Protein AF-A0A523Y7T4-F1 (afdb_monomer_lite)

Foldseek 3Di:
DWKKWKDWPPFIWMWDFDDDPVLVQCVVQPWWKFKWADFPQKIKTATPDADDDDVWDFWDDAFFWWQDRVRNMIMGGHAAGPPDDDRTHGDPDTTGGGTGIPARSCSCVPDHITMMTMHTPPDDDQEDEDEDQDPDVVVVVVVVVCVVVVRDYDYDHHDPPVVVVVVVVCCRVVVDDD

Sequence (178 aa):
MRKIKITAGKARAFAWLNSTKSAAMIWDALPLEGMAHAWGEEIYFQVPVKMGEENARQVVNFGDLAYWPEGNSVCIFFGRTPLSQGDEIRAASPVNILGRIINDPRVFQSISETETIVEKVERGVESVSIGTDEHTSLVDAVAQYLEDKGFPYRLYQPSPWPEIAEKVGKSVSSGESD

Structure (mmCIF, N/CA/C/O backbone):
data_AF-A0A523Y7T4-F1
#
_entry.id   AF-A0A523Y7T4-F1
#
loop_
_atom_site.group_PDB
_atom_site.id
_atom_site.type_symbol
_atom_site.label_atom_id
_atom_site.label_alt_id
_atom_site.label_comp_id
_atom_site.label_asym_id
_atom_site.label_entity_id
_atom_site.label_seq_id
_atom_site.pdbx_PDB_ins_code
_atom_site.Cartn_x
_atom_site.Cartn_y
_atom_site.Cartn_z
_atom_site.occupancy
_atom_site.B_iso_or_equiv
_atom_site.auth_seq_id
_atom_site.auth_comp_id
_atom_site.auth_asym_id
_atom_site.auth_atom_id
_atom_site.pdbx_PDB_model_num
ATOM 1 N N . MET A 1 1 ? -16.242 -2.886 -6.783 1.00 68.94 1 MET A N 1
ATOM 2 C CA . MET A 1 1 ? -14.778 -2.672 -6.704 1.00 68.94 1 MET A CA 1
ATOM 3 C C . MET A 1 1 ? -14.239 -3.485 -5.542 1.00 68.94 1 MET A C 1
ATOM 5 O O . MET A 1 1 ? -14.958 -3.649 -4.564 1.00 68.94 1 MET A O 1
ATOM 9 N N . ARG A 1 2 ? -13.027 -4.028 -5.663 1.00 90.31 2 ARG A N 1
ATOM 10 C CA . ARG A 1 2 ? -12.395 -4.845 -4.618 1.00 90.31 2 ARG A CA 1
ATOM 11 C C . ARG A 1 2 ? -11.827 -3.926 -3.538 1.00 90.31 2 ARG A C 1
ATOM 13 O O . ARG A 1 2 ? -11.069 -3.020 -3.874 1.00 90.31 2 ARG A O 1
ATOM 20 N N . LYS A 1 3 ? -12.214 -4.130 -2.277 1.00 92.69 3 LYS A N 1
ATOM 21 C CA . LYS A 1 3 ? -11.755 -3.328 -1.136 1.00 92.69 3 LYS A CA 1
ATOM 22 C C . LYS A 1 3 ? -10.911 -4.181 -0.208 1.00 92.69 3 LYS A C 1
ATOM 24 O O . LYS A 1 3 ? -11.324 -5.280 0.153 1.00 92.69 3 LYS A O 1
ATOM 29 N N . ILE A 1 4 ? -9.772 -3.648 0.201 1.00 95.06 4 ILE A N 1
ATOM 30 C CA . ILE A 1 4 ? -8.881 -4.288 1.166 1.00 95.06 4 ILE A CA 1
ATOM 31 C C . ILE A 1 4 ? -8.721 -3.411 2.402 1.00 95.06 4 ILE A C 1
ATOM 33 O O . ILE A 1 4 ? -8.929 -2.194 2.348 1.00 95.06 4 ILE A O 1
ATOM 37 N N . LYS A 1 5 ? -8.353 -4.043 3.508 1.00 96.12 5 LYS A N 1
ATOM 38 C CA . LYS A 1 5 ? -7.956 -3.402 4.757 1.00 96.12 5 LYS A CA 1
ATOM 39 C C . LYS A 1 5 ? -6.495 -3.743 5.011 1.00 96.12 5 LYS A C 1
ATOM 41 O O . LYS A 1 5 ? -6.111 -4.898 4.886 1.00 96.12 5 LYS A O 1
ATOM 46 N N . ILE A 1 6 ? -5.712 -2.737 5.366 1.00 97.44 6 ILE A N 1
ATOM 47 C CA . ILE A 1 6 ? -4.295 -2.840 5.698 1.00 97.44 6 ILE A CA 1
ATOM 48 C C . ILE A 1 6 ? -4.174 -2.468 7.171 1.00 97.44 6 ILE A C 1
ATOM 50 O O . I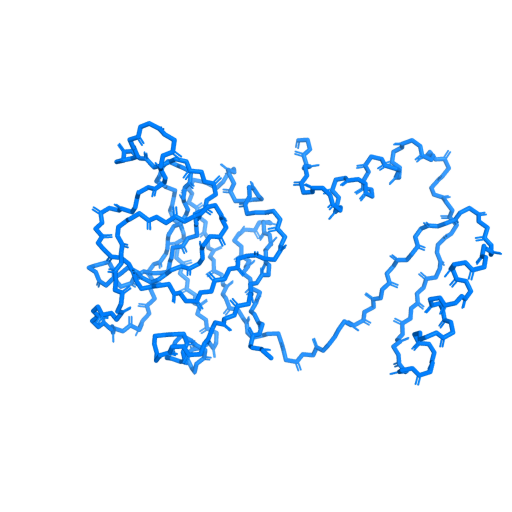LE A 1 6 ? -4.602 -1.382 7.569 1.00 97.44 6 ILE A O 1
ATOM 54 N N . THR A 1 7 ? -3.633 -3.372 7.979 1.00 96.69 7 THR A N 1
ATOM 55 C CA . THR A 1 7 ? -3.364 -3.142 9.401 1.00 96.69 7 THR A CA 1
ATOM 56 C C . THR A 1 7 ? -1.870 -3.282 9.621 1.00 96.69 7 THR A C 1
ATOM 58 O O . THR A 1 7 ? -1.337 -4.350 9.353 1.00 96.69 7 THR A O 1
ATOM 61 N N . ALA A 1 8 ? -1.219 -2.225 10.099 1.00 93.88 8 ALA A N 1
ATOM 62 C CA . ALA A 1 8 ? 0.211 -2.199 10.386 1.00 93.88 8 ALA A CA 1
ATOM 63 C C . ALA A 1 8 ? 0.404 -1.680 11.818 1.00 93.88 8 ALA A C 1
ATOM 65 O O . ALA A 1 8 ? 0.180 -0.500 12.108 1.00 93.88 8 ALA A O 1
ATOM 66 N N . GLY A 1 9 ? 0.699 -2.584 12.754 1.00 91.88 9 GLY A N 1
ATOM 67 C CA . GLY A 1 9 ? 0.637 -2.287 14.186 1.00 91.88 9 GLY A CA 1
ATOM 68 C C . GLY A 1 9 ? -0.732 -1.728 14.612 1.00 91.88 9 GLY A C 1
ATOM 69 O O . GLY A 1 9 ? -1.758 -2.405 14.535 1.00 91.88 9 GLY A O 1
ATOM 70 N N . LYS A 1 10 ? -0.764 -0.471 15.079 1.00 88.31 10 LYS A N 1
ATOM 71 C CA . LYS A 1 10 ? -2.011 0.234 15.452 1.00 88.31 10 LYS A CA 1
ATOM 72 C C . LYS A 1 10 ? -2.653 0.993 14.285 1.00 88.31 10 LYS A C 1
ATOM 74 O O . LYS A 1 10 ? -3.831 1.350 14.384 1.00 88.31 10 LYS A O 1
ATOM 79 N N . ALA A 1 11 ? -1.900 1.241 13.215 1.00 90.81 11 ALA A N 1
ATOM 80 C CA . ALA A 1 11 ? -2.363 1.978 12.050 1.00 90.81 11 ALA A CA 1
ATOM 81 C C . ALA A 1 11 ? -3.278 1.105 11.189 1.00 90.81 11 ALA A C 1
ATOM 83 O O . ALA A 1 11 ? -3.077 -0.106 11.049 1.00 90.81 11 ALA A O 1
ATOM 84 N N . ARG A 1 12 ? -4.309 1.728 10.616 1.00 92.62 12 ARG A N 1
ATOM 85 C CA . ARG A 1 12 ? -5.287 1.058 9.758 1.00 92.62 12 ARG A CA 1
ATOM 86 C C . ARG A 1 12 ? -5.609 1.939 8.568 1.00 92.62 12 ARG A C 1
ATOM 88 O O . ARG A 1 12 ? -5.924 3.113 8.743 1.00 92.62 12 ARG A O 1
ATOM 95 N N . ALA A 1 13 ? -5.603 1.348 7.382 1.00 87.56 13 ALA A N 1
ATOM 96 C CA . ALA A 1 13 ? -6.100 1.995 6.183 1.00 87.56 13 ALA A CA 1
ATOM 97 C C . ALA A 1 13 ? -6.943 1.041 5.339 1.00 87.56 13 ALA A C 1
ATOM 99 O O . ALA A 1 13 ? -6.843 -0.181 5.445 1.00 87.56 13 ALA A O 1
ATOM 100 N N . PHE A 1 14 ? -7.772 1.607 4.475 1.00 92.12 14 PHE A N 1
ATOM 101 C CA . PHE A 1 14 ? -8.530 0.871 3.476 1.00 92.12 14 PHE A CA 1
ATOM 102 C C . PHE A 1 14 ? -8.083 1.287 2.086 1.00 92.12 14 PHE A C 1
ATOM 104 O O . PHE A 1 14 ? -7.763 2.451 1.877 1.00 92.12 14 PHE A O 1
ATOM 111 N N . ALA A 1 15 ? -8.117 0.369 1.125 1.00 91.88 15 ALA A N 1
ATOM 112 C CA . ALA A 1 15 ? -7.754 0.672 -0.253 1.00 91.88 15 ALA A CA 1
ATOM 113 C C . ALA A 1 15 ? -8.736 0.062 -1.254 1.00 91.88 15 ALA A C 1
ATOM 115 O O . ALA A 1 15 ? -9.279 -1.025 -1.031 1.00 91.88 15 ALA A O 1
ATOM 116 N N . TRP A 1 16 ? -8.943 0.757 -2.371 1.00 92.56 16 TRP A N 1
ATOM 117 C CA . TRP A 1 16 ? -9.594 0.199 -3.552 1.00 92.56 16 TRP A CA 1
ATOM 118 C C . TRP A 1 16 ? -8.545 -0.416 -4.462 1.00 92.56 16 TRP A C 1
ATOM 120 O O . TRP A 1 16 ? -7.598 0.266 -4.842 1.00 92.56 16 TRP A O 1
ATOM 130 N N . LEU A 1 17 ? -8.750 -1.668 -4.861 1.00 93.12 17 LEU A N 1
ATOM 131 C CA . LEU A 1 17 ? -7.973 -2.302 -5.918 1.00 93.12 17 LEU A CA 1
ATOM 132 C C . LEU A 1 17 ? -8.605 -2.033 -7.283 1.00 93.12 17 LEU A C 1
ATOM 134 O O . LEU A 1 17 ? -9.828 -2.116 -7.452 1.00 93.12 17 LEU A O 1
ATOM 138 N N . ASN A 1 18 ? -7.757 -1.752 -8.266 1.00 93.12 18 ASN A N 1
ATOM 139 C CA . ASN A 1 18 ? -8.155 -1.582 -9.656 1.00 93.12 18 ASN A CA 1
ATOM 140 C C . ASN A 1 18 ? -8.375 -2.951 -10.349 1.00 93.12 18 ASN A C 1
ATOM 142 O O . ASN A 1 18 ? -8.450 -4.012 -9.713 1.00 93.12 18 ASN A O 1
ATOM 146 N N . SER A 1 19 ? -8.554 -2.927 -11.670 1.00 93.06 19 SER A N 1
ATOM 147 C CA . SER A 1 19 ? -8.842 -4.104 -12.497 1.00 93.06 19 SER A CA 1
ATOM 148 C C . SER A 1 19 ? -7.615 -4.688 -13.210 1.00 93.06 19 SER A C 1
ATOM 150 O O . SER A 1 19 ? -7.791 -5.457 -14.153 1.00 93.06 19 SER A O 1
ATOM 152 N N . THR A 1 20 ? -6.389 -4.322 -12.816 1.00 94.88 20 THR A N 1
ATOM 153 C CA . THR A 1 20 ? -5.165 -4.883 -13.419 1.00 94.88 20 THR A CA 1
ATOM 154 C C . THR A 1 20 ? -4.954 -6.338 -13.002 1.00 94.88 20 THR A C 1
ATOM 156 O O . THR A 1 20 ? -5.568 -6.825 -12.040 1.00 94.88 20 THR A O 1
ATOM 159 N N . LYS A 1 21 ? -4.076 -7.052 -13.720 1.00 97.19 21 LYS A N 1
ATOM 160 C CA . LYS A 1 21 ? -3.725 -8.435 -13.371 1.00 97.19 21 LYS A CA 1
ATOM 161 C C . LYS A 1 21 ? -2.971 -8.477 -12.046 1.00 97.19 21 LYS A C 1
ATOM 163 O O . LYS A 1 21 ? -3.287 -9.319 -11.214 1.00 97.19 21 LYS A O 1
ATOM 168 N N . SER A 1 22 ? -2.070 -7.525 -11.810 1.00 97.56 22 SER A N 1
ATOM 169 C CA . SER A 1 22 ? -1.317 -7.400 -10.558 1.00 97.56 22 SER A CA 1
ATOM 170 C C . SER A 1 22 ? -2.252 -7.222 -9.362 1.00 97.56 22 SER A C 1
ATOM 172 O O . SER A 1 22 ? -2.132 -7.927 -8.362 1.00 97.56 22 SER A O 1
ATOM 174 N N . ALA A 1 23 ? -3.257 -6.347 -9.482 1.00 96.94 23 ALA A N 1
ATOM 175 C CA . ALA A 1 23 ? -4.265 -6.166 -8.440 1.00 96.94 23 ALA A CA 1
ATOM 176 C C . ALA A 1 23 ? -5.114 -7.426 -8.219 1.00 96.94 23 ALA A C 1
ATOM 178 O O . ALA A 1 23 ? -5.517 -7.707 -7.091 1.00 96.94 23 ALA A O 1
ATOM 179 N N . ALA A 1 24 ? -5.386 -8.198 -9.277 1.00 97.00 24 ALA A N 1
ATOM 180 C CA . ALA A 1 24 ? -6.092 -9.467 -9.150 1.00 97.00 24 ALA A CA 1
ATOM 181 C C . ALA A 1 24 ? -5.272 -10.542 -8.440 1.00 97.00 24 ALA A C 1
ATOM 183 O O . ALA A 1 24 ? -5.789 -11.176 -7.530 1.00 97.00 24 ALA A O 1
ATOM 184 N N . MET A 1 25 ? -3.993 -10.672 -8.773 1.00 97.75 25 MET A N 1
ATOM 185 C CA . MET A 1 25 ? -3.101 -11.616 -8.106 1.00 97.75 25 MET A CA 1
ATOM 186 C C . MET A 1 25 ? -2.922 -11.288 -6.624 1.00 97.75 25 MET A C 1
ATOM 188 O O . MET A 1 25 ? -2.975 -12.192 -5.795 1.00 97.75 25 MET A O 1
ATOM 192 N N . ILE A 1 26 ? -2.779 -10.002 -6.278 1.00 98.00 26 ILE A N 1
ATOM 193 C CA . ILE A 1 26 ? -2.776 -9.576 -4.874 1.00 98.00 26 ILE A CA 1
ATOM 194 C C . ILE A 1 26 ? -4.089 -9.966 -4.203 1.00 98.00 26 ILE A C 1
ATOM 196 O O . ILE A 1 26 ? -4.053 -10.593 -3.155 1.00 98.00 26 ILE A O 1
ATOM 200 N N . TRP A 1 27 ? -5.237 -9.654 -4.813 1.00 97.38 27 TRP A N 1
ATOM 201 C CA . TRP A 1 27 ? -6.548 -10.000 -4.259 1.00 97.38 27 TRP A CA 1
ATOM 202 C C . TRP A 1 27 ? -6.724 -11.500 -4.002 1.00 97.38 27 TRP A C 1
ATOM 204 O O . TRP A 1 27 ? -7.234 -11.885 -2.950 1.00 97.38 27 TRP A O 1
ATOM 214 N N . ASP A 1 28 ? -6.320 -12.337 -4.953 1.00 97.12 28 ASP A N 1
ATOM 215 C CA . ASP A 1 28 ? -6.479 -13.788 -4.870 1.00 97.12 28 ASP A CA 1
ATOM 216 C C . ASP A 1 28 ? -5.550 -14.410 -3.819 1.00 97.12 28 ASP A C 1
ATOM 218 O O . ASP A 1 28 ? -5.896 -15.437 -3.239 1.00 97.12 28 ASP A O 1
ATOM 222 N N . ALA A 1 29 ? -4.421 -13.759 -3.527 1.00 97.69 29 ALA A N 1
ATOM 223 C CA . ALA A 1 29 ? -3.459 -14.187 -2.517 1.00 97.69 29 ALA A CA 1
ATOM 224 C C . ALA A 1 29 ? -3.789 -13.718 -1.088 1.00 97.69 29 ALA A C 1
ATOM 226 O O . ALA A 1 29 ? -3.115 -14.143 -0.155 1.00 97.69 29 ALA A O 1
ATOM 227 N N . LEU A 1 30 ? -4.789 -12.850 -0.893 1.00 96.69 30 LEU A N 1
ATOM 228 C CA . LEU A 1 30 ? -5.170 -12.392 0.447 1.00 96.69 30 LEU A CA 1
ATOM 229 C C . LEU A 1 30 ? -5.744 -13.542 1.301 1.00 96.69 30 LEU A C 1
ATOM 231 O O . LEU A 1 30 ? -6.558 -14.318 0.785 1.00 96.69 30 LEU A O 1
ATOM 235 N N . PRO A 1 31 ? -5.435 -13.585 2.615 1.00 97.50 31 PRO A N 1
ATOM 236 C CA . PRO A 1 31 ? -4.692 -12.571 3.374 1.00 97.50 31 PRO A CA 1
ATOM 237 C C . PRO A 1 31 ? -3.173 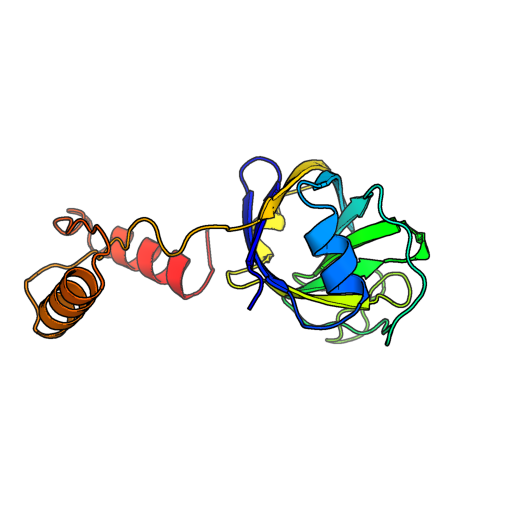-12.605 3.136 1.00 97.50 31 PRO A C 1
ATOM 239 O O . PRO A 1 31 ? -2.589 -13.663 2.932 1.00 97.50 31 PRO A O 1
ATOM 242 N N . LEU A 1 32 ? -2.542 -11.427 3.169 1.00 97.56 32 LEU A N 1
ATOM 243 C CA . LEU A 1 32 ? -1.089 -11.273 3.044 1.00 97.56 32 LEU A CA 1
ATOM 244 C C . LEU A 1 32 ? -0.520 -10.732 4.349 1.00 97.56 32 LEU A C 1
ATOM 246 O O . LEU A 1 32 ? -1.023 -9.737 4.863 1.00 97.56 32 LEU A O 1
ATOM 250 N N . GLU A 1 33 ? 0.547 -11.349 4.839 1.00 96.75 33 GLU A N 1
ATOM 251 C CA . GLU A 1 33 ? 1.263 -10.939 6.046 1.00 96.75 33 GLU A CA 1
ATOM 252 C C . GLU A 1 33 ? 2.720 -10.623 5.703 1.00 96.75 33 GLU A C 1
ATOM 254 O O . GLU A 1 33 ? 3.310 -11.258 4.825 1.00 96.75 33 GLU A O 1
ATOM 259 N N . GLY A 1 34 ? 3.302 -9.643 6.388 1.00 95.94 34 GLY A N 1
ATOM 260 C CA . GLY A 1 34 ? 4.700 -9.267 6.209 1.00 95.94 34 GLY A CA 1
AT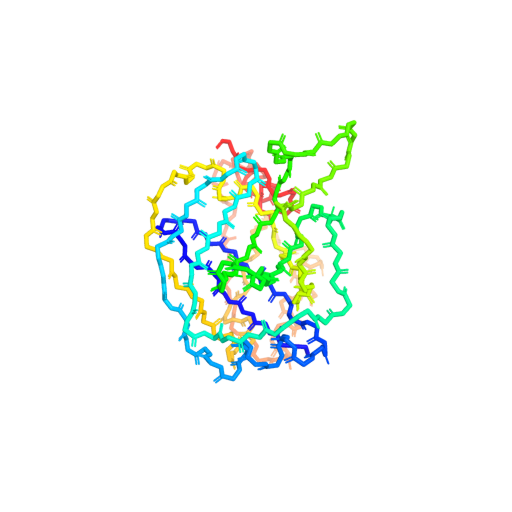OM 261 C C . GLY A 1 34 ? 5.179 -8.259 7.247 1.00 95.94 34 GLY A C 1
ATOM 262 O O . GLY A 1 34 ? 4.392 -7.697 8.006 1.00 95.94 34 GLY A O 1
ATOM 263 N N . MET A 1 35 ? 6.488 -8.019 7.270 1.00 97.75 35 MET A N 1
ATOM 264 C CA . MET A 1 35 ? 7.085 -6.942 8.056 1.00 97.75 35 MET A CA 1
ATOM 265 C C . MET A 1 35 ? 7.161 -5.688 7.186 1.00 97.75 35 MET A C 1
ATOM 267 O O . MET A 1 35 ? 7.797 -5.708 6.131 1.00 97.75 35 MET A O 1
ATOM 271 N N . ALA A 1 36 ? 6.475 -4.622 7.592 1.00 97.62 36 ALA A N 1
ATOM 272 C CA . ALA A 1 36 ? 6.568 -3.331 6.926 1.00 97.62 36 ALA A CA 1
ATOM 273 C C . ALA A 1 36 ? 7.785 -2.567 7.406 1.00 97.62 36 ALA A C 1
ATOM 275 O O . ALA A 1 36 ? 8.054 -2.537 8.600 1.00 97.62 36 ALA A O 1
ATOM 276 N N . HIS A 1 37 ? 8.458 -1.909 6.470 1.00 97.88 37 HIS A N 1
ATOM 277 C CA . HIS A 1 37 ? 9.587 -1.024 6.700 1.00 97.88 37 HIS A CA 1
ATOM 278 C C . HIS A 1 37 ? 9.289 0.342 6.085 1.00 97.88 37 HIS A C 1
ATOM 280 O O . HIS A 1 37 ? 8.681 0.426 5.015 1.00 97.88 37 HIS A O 1
ATOM 286 N N . ALA A 1 38 ? 9.740 1.408 6.739 1.00 97.12 38 ALA A N 1
ATOM 287 C CA . ALA A 1 38 ? 9.660 2.754 6.186 1.00 97.12 38 ALA A CA 1
ATOM 288 C C . ALA A 1 38 ? 10.834 3.079 5.254 1.00 97.12 38 ALA A C 1
ATOM 290 O O . ALA A 1 38 ? 11.977 2.681 5.493 1.00 97.12 38 ALA A O 1
ATOM 291 N N . TRP A 1 39 ? 10.559 3.865 4.213 1.00 96.75 39 TRP A N 1
ATOM 292 C CA . TRP A 1 39 ? 11.569 4.428 3.319 1.00 96.75 39 TRP A CA 1
ATOM 293 C C . TRP A 1 39 ? 11.170 5.835 2.859 1.00 96.75 39 TRP A C 1
ATOM 295 O O . TRP A 1 39 ? 10.534 6.032 1.827 1.00 96.75 39 TRP A O 1
ATOM 305 N N . GLY A 1 40 ? 11.538 6.841 3.658 1.00 96.56 40 GLY A N 1
ATOM 306 C CA . GLY A 1 40 ? 10.957 8.179 3.525 1.00 96.56 40 GLY A CA 1
ATOM 307 C C . GLY A 1 40 ? 9.474 8.148 3.900 1.00 96.56 40 GLY A C 1
ATOM 308 O O . GLY A 1 40 ? 9.107 7.527 4.893 1.00 96.56 40 GLY A O 1
ATOM 309 N N . GLU A 1 41 ? 8.624 8.790 3.104 1.00 97.00 41 GLU A N 1
ATOM 310 C CA . GLU A 1 41 ? 7.168 8.814 3.298 1.00 97.00 41 GLU A CA 1
ATOM 311 C C . GLU A 1 41 ? 6.462 7.716 2.476 1.00 97.00 41 GLU A C 1
ATOM 313 O O . GLU A 1 41 ? 5.506 7.941 1.726 1.00 97.00 41 GLU A O 1
ATOM 318 N N . GLU A 1 42 ? 6.981 6.501 2.626 1.00 97.88 42 GLU A N 1
ATOM 319 C CA . GLU A 1 42 ? 6.451 5.255 2.083 1.00 97.88 42 GLU A CA 1
ATOM 320 C C . GLU A 1 42 ? 6.653 4.147 3.122 1.00 97.88 42 GLU A C 1
ATOM 322 O O . GLU A 1 42 ? 7.689 4.108 3.794 1.00 97.88 42 GLU A O 1
ATOM 327 N N . ILE A 1 43 ? 5.696 3.219 3.218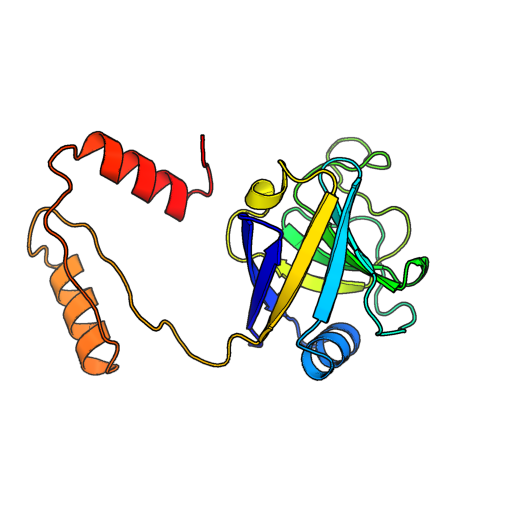 1.00 98.31 43 ILE A N 1
ATOM 328 C CA . ILE A 1 43 ? 5.945 1.906 3.821 1.00 98.31 43 ILE A CA 1
ATOM 329 C C . ILE A 1 43 ? 5.850 0.814 2.763 1.00 98.31 43 ILE A C 1
ATOM 331 O O . ILE A 1 43 ? 4.986 0.861 1.883 1.00 98.31 43 ILE A O 1
ATOM 335 N N . TYR A 1 44 ? 6.707 -0.193 2.884 1.00 98.19 44 TYR A N 1
ATOM 336 C CA . TYR A 1 44 ? 6.691 -1.370 2.027 1.00 98.19 44 TYR A CA 1
ATOM 337 C C . TYR A 1 44 ? 6.893 -2.647 2.841 1.00 98.19 44 TYR A C 1
ATOM 339 O O . TYR A 1 44 ? 7.585 -2.639 3.855 1.00 98.19 44 TYR A O 1
ATOM 347 N N . PHE A 1 45 ? 6.307 -3.754 2.394 1.00 98.31 45 PHE A N 1
ATOM 348 C CA . PHE A 1 45 ? 6.503 -5.079 2.990 1.00 98.31 45 PHE A CA 1
ATOM 349 C C . PHE A 1 45 ? 6.505 -6.148 1.906 1.00 98.31 45 PHE A C 1
ATOM 351 O O . PHE A 1 45 ? 5.760 -6.061 0.927 1.00 98.31 45 PHE A O 1
ATOM 358 N N . GLN A 1 46 ? 7.342 -7.165 2.090 1.00 98.06 46 GLN A N 1
ATOM 359 C CA . GLN A 1 46 ? 7.426 -8.286 1.161 1.00 98.06 46 GLN A CA 1
ATOM 360 C C . GLN A 1 46 ? 6.176 -9.158 1.237 1.00 98.06 46 GLN A C 1
ATOM 362 O O . GLN A 1 46 ? 5.606 -9.366 2.307 1.00 98.06 46 GLN A O 1
ATOM 367 N N . VAL A 1 47 ? 5.777 -9.700 0.091 1.00 97.44 47 VAL A N 1
ATOM 368 C CA . VAL A 1 47 ? 4.644 -10.615 -0.043 1.00 97.44 47 VAL A CA 1
ATOM 369 C C . VAL A 1 47 ? 5.069 -11.872 -0.810 1.00 97.44 47 VAL A C 1
ATOM 371 O O . VAL A 1 47 ? 5.925 -11.800 -1.694 1.00 97.44 47 VAL A O 1
ATOM 374 N N . PRO A 1 48 ? 4.456 -13.042 -0.555 1.00 96.56 48 PRO A N 1
ATOM 375 C CA . PRO A 1 48 ? 4.767 -14.295 -1.254 1.00 96.56 48 PRO A CA 1
ATOM 376 C C . PRO A 1 48 ? 4.269 -14.339 -2.714 1.00 96.56 48 PRO A C 1
ATOM 378 O O . PRO A 1 48 ? 4.188 -15.410 -3.316 1.00 96.56 48 PRO A O 1
ATOM 381 N N . VAL A 1 49 ? 3.924 -13.191 -3.300 1.00 96.31 49 VAL A N 1
ATOM 382 C CA . VAL A 1 49 ? 3.432 -13.062 -4.674 1.00 96.31 49 VAL A CA 1
ATOM 383 C C . VAL A 1 49 ? 4.561 -12.523 -5.543 1.00 96.31 49 VAL A C 1
ATOM 385 O O . VAL A 1 49 ? 5.110 -11.461 -5.254 1.00 96.31 49 VAL A O 1
ATOM 388 N N . LYS A 1 50 ? 4.891 -13.240 -6.622 1.00 97.12 50 LYS A N 1
ATOM 389 C CA . LYS A 1 50 ? 5.912 -12.838 -7.600 1.00 97.12 50 LYS A CA 1
ATOM 390 C C . LYS A 1 50 ? 5.257 -12.436 -8.913 1.00 97.12 50 LYS A C 1
ATOM 392 O O . LYS A 1 50 ? 4.546 -13.241 -9.514 1.00 97.12 50 LYS A O 1
ATOM 397 N N . MET A 1 51 ? 5.501 -11.209 -9.354 1.00 96.00 51 MET A N 1
ATOM 398 C CA . MET A 1 51 ? 4.963 -10.651 -10.596 1.00 96.00 51 MET A CA 1
ATOM 399 C C . MET A 1 51 ? 6.026 -9.796 -11.284 1.00 96.00 51 MET A C 1
ATOM 401 O O . MET A 1 51 ? 6.857 -9.186 -10.620 1.00 96.00 51 MET A O 1
ATOM 405 N N . GLY A 1 52 ? 5.995 -9.752 -12.615 1.00 97.44 52 GLY A N 1
ATOM 406 C CA . GLY A 1 52 ? 6.787 -8.792 -13.386 1.00 97.44 52 GLY A CA 1
ATOM 407 C C . GLY A 1 52 ? 6.113 -7.421 -13.464 1.00 97.44 52 GLY A C 1
ATOM 408 O O . GLY A 1 52 ? 5.040 -7.200 -12.900 1.00 97.44 52 GLY A O 1
ATOM 409 N N . GLU A 1 53 ? 6.727 -6.507 -14.209 1.00 97.75 53 GLU A N 1
ATOM 410 C CA . GLU A 1 53 ? 6.156 -5.190 -14.489 1.00 97.75 53 GLU A CA 1
ATOM 411 C C . GLU A 1 53 ? 4.847 -5.278 -15.302 1.00 97.75 53 GLU A C 1
ATOM 413 O O . GLU A 1 53 ? 4.733 -6.029 -16.272 1.00 97.75 53 GLU A O 1
ATOM 418 N N . GLU A 1 54 ? 3.854 -4.473 -14.924 1.00 97.25 54 GLU A N 1
ATOM 419 C CA . GLU A 1 54 ? 2.573 -4.299 -15.611 1.00 97.25 54 GLU A CA 1
ATOM 420 C C . GLU A 1 54 ? 2.191 -2.816 -15.568 1.00 97.25 54 GLU A C 1
ATOM 422 O O . GLU A 1 54 ? 1.746 -2.309 -14.538 1.00 97.25 54 GLU A O 1
ATOM 427 N N . ASN A 1 55 ? 2.354 -2.119 -16.700 1.00 93.50 55 ASN A N 1
ATOM 428 C CA . ASN A 1 55 ? 2.187 -0.661 -16.785 1.00 93.50 55 ASN A CA 1
ATOM 429 C C . ASN A 1 55 ? 2.979 0.071 -15.687 1.00 93.50 55 ASN A C 1
ATOM 431 O O . ASN A 1 55 ? 2.480 1.018 -15.071 1.00 93.50 55 ASN A O 1
ATOM 435 N N . ALA A 1 56 ? 4.187 -0.427 -15.406 1.00 96.31 56 ALA A N 1
ATOM 436 C CA . ALA A 1 56 ? 4.981 0.028 -14.285 1.00 96.31 56 ALA A CA 1
ATOM 437 C C . ALA A 1 56 ? 5.432 1.476 -14.489 1.00 96.31 56 ALA A C 1
ATOM 439 O O . ALA A 1 56 ? 5.791 1.896 -15.592 1.00 96.31 56 ALA A O 1
ATOM 440 N N . ARG A 1 57 ? 5.415 2.250 -13.407 1.00 97.06 57 ARG A N 1
ATOM 441 C CA . ARG A 1 57 ? 5.880 3.639 -13.400 1.00 97.06 57 ARG A CA 1
ATOM 442 C C . ARG A 1 57 ? 6.658 3.918 -12.132 1.00 97.06 57 ARG A C 1
ATOM 444 O O . ARG A 1 57 ? 6.352 3.362 -11.085 1.00 97.06 57 ARG A O 1
ATOM 451 N N . GLN A 1 58 ? 7.657 4.786 -12.228 1.00 97.62 58 GLN A N 1
ATOM 452 C CA . GLN A 1 58 ? 8.437 5.190 -11.061 1.00 97.62 58 GLN A CA 1
ATOM 453 C C . GLN A 1 58 ? 7.824 6.403 -10.354 1.00 97.62 58 GLN A C 1
ATOM 455 O O . GLN A 1 58 ? 7.895 6.492 -9.135 1.00 97.62 58 GLN A O 1
ATOM 460 N N . VAL A 1 59 ? 7.212 7.326 -11.101 1.00 98.00 59 VAL A N 1
ATOM 461 C CA . VAL A 1 59 ? 6.478 8.461 -10.523 1.00 98.00 59 VAL A CA 1
ATOM 462 C C . VAL A 1 59 ? 5.087 7.990 -10.113 1.00 98.00 59 VAL A C 1
ATOM 464 O O . VAL A 1 59 ? 4.343 7.449 -10.936 1.00 98.00 59 VAL A O 1
ATOM 467 N N . VAL A 1 60 ? 4.745 8.188 -8.847 1.00 97.44 60 VAL A N 1
ATOM 468 C CA . VAL A 1 60 ? 3.481 7.762 -8.236 1.00 97.44 60 VAL A CA 1
ATOM 469 C C . VAL A 1 60 ? 2.791 8.947 -7.571 1.00 97.44 60 VAL A C 1
ATOM 471 O O . VAL A 1 60 ? 3.366 10.026 -7.438 1.00 97.44 60 VAL A O 1
ATOM 474 N N . ASN A 1 61 ? 1.534 8.764 -7.182 1.00 96.19 61 ASN A N 1
ATOM 475 C CA . ASN A 1 61 ? 0.758 9.799 -6.513 1.00 96.19 61 ASN A CA 1
ATOM 476 C C . ASN A 1 61 ? 0.633 9.531 -5.016 1.00 96.19 61 ASN A C 1
ATOM 478 O O . ASN A 1 61 ? 0.721 8.396 -4.548 1.00 96.19 61 ASN A O 1
ATOM 482 N N . PHE A 1 62 ? 0.312 10.587 -4.274 1.00 96.12 62 PHE A N 1
ATOM 483 C CA . PHE A 1 62 ? -0.078 10.467 -2.878 1.00 96.12 62 PHE A CA 1
ATOM 484 C C . PHE A 1 62 ? -1.302 9.544 -2.732 1.00 96.12 62 PHE A C 1
ATOM 486 O O . PHE A 1 62 ? -2.353 9.747 -3.365 1.00 96.12 62 PHE A O 1
ATOM 493 N N . GLY A 1 63 ? -1.156 8.536 -1.874 1.00 93.81 63 GLY A N 1
ATOM 494 C CA . GLY A 1 63 ? -2.141 7.494 -1.614 1.00 93.81 63 GLY A CA 1
ATOM 495 C C . GLY A 1 63 ? -2.131 6.343 -2.617 1.00 93.81 63 GLY A C 1
ATOM 496 O O . GLY A 1 63 ? -3.024 5.501 -2.537 1.00 93.81 63 GLY A O 1
ATOM 497 N N . ASP A 1 64 ? -1.184 6.278 -3.556 1.00 97.88 64 ASP A N 1
ATOM 498 C CA . ASP A 1 64 ? -1.057 5.106 -4.424 1.00 97.88 64 ASP A CA 1
ATOM 499 C C . ASP A 1 64 ? -0.696 3.863 -3.590 1.00 97.88 64 ASP A C 1
ATOM 501 O O . ASP A 1 64 ? 0.179 3.887 -2.721 1.00 97.88 64 ASP A O 1
ATOM 505 N N . LEU A 1 65 ? -1.386 2.762 -3.889 1.00 98.38 65 LEU A N 1
ATOM 506 C CA . LEU A 1 65 ? -1.021 1.415 -3.464 1.00 98.38 65 LEU A CA 1
ATOM 507 C C . LEU A 1 65 ? -0.386 0.717 -4.665 1.00 98.38 65 LEU A C 1
ATOM 509 O O . LEU A 1 65 ? -1.028 0.598 -5.717 1.00 98.38 65 LEU A O 1
ATOM 513 N N . ALA A 1 66 ? 0.840 0.231 -4.517 1.00 98.50 66 ALA A N 1
ATOM 514 C CA . ALA A 1 66 ? 1.583 -0.374 -5.613 1.00 98.50 66 ALA A CA 1
ATOM 515 C C . ALA A 1 66 ? 2.230 -1.706 -5.230 1.00 98.50 66 ALA A C 1
ATOM 517 O O . ALA A 1 66 ? 2.356 -2.044 -4.057 1.00 98.50 66 ALA A O 1
ATOM 518 N N . TYR A 1 67 ? 2.638 -2.456 -6.245 1.00 98.69 67 TYR A N 1
ATOM 519 C CA . TYR A 1 67 ? 3.508 -3.612 -6.118 1.00 98.69 67 TYR A CA 1
ATOM 520 C C . TYR A 1 67 ? 4.859 -3.284 -6.740 1.00 98.69 67 TYR A C 1
ATOM 522 O O . TYR A 1 67 ? 4.911 -2.840 -7.888 1.00 98.69 67 TYR A O 1
ATOM 530 N N . TRP A 1 68 ? 5.933 -3.522 -5.999 1.00 98.44 68 TRP A N 1
ATOM 531 C CA . TRP A 1 68 ? 7.309 -3.349 -6.435 1.00 98.44 68 TRP A CA 1
ATOM 532 C C . TRP A 1 68 ? 7.919 -4.703 -6.836 1.00 98.44 68 TRP A C 1
ATOM 534 O O . TRP A 1 68 ? 8.205 -5.525 -5.956 1.00 98.44 68 TRP A O 1
ATOM 544 N N . PRO A 1 69 ? 8.125 -4.956 -8.147 1.00 98.00 69 PRO A N 1
ATOM 545 C CA . PRO A 1 69 ? 8.584 -6.253 -8.645 1.00 98.00 69 PRO A CA 1
ATOM 546 C C . PRO A 1 69 ? 9.956 -6.689 -8.131 1.00 98.00 69 PRO A C 1
ATOM 548 O O . PRO A 1 69 ? 10.126 -7.853 -7.776 1.00 98.00 69 PRO A O 1
ATOM 551 N N . GLU A 1 70 ? 10.929 -5.778 -8.044 1.00 97.12 70 GLU A N 1
ATOM 552 C CA . GLU A 1 70 ? 12.292 -6.134 -7.618 1.00 97.12 70 GLU A CA 1
ATOM 553 C C . GLU A 1 70 ? 12.344 -6.609 -6.159 1.00 97.12 70 GLU A C 1
ATOM 555 O O . GLU A 1 70 ? 13.096 -7.527 -5.832 1.00 97.12 70 GLU A O 1
ATOM 560 N N . GLY A 1 71 ? 11.511 -6.026 -5.290 1.00 96.25 71 GLY A N 1
ATOM 561 C CA . GLY A 1 71 ? 11.420 -6.401 -3.877 1.00 96.25 71 GLY A CA 1
ATOM 562 C C . GLY A 1 71 ? 10.419 -7.515 -3.570 1.00 96.25 71 GLY A C 1
ATOM 563 O O . GLY A 1 71 ? 10.449 -8.056 -2.465 1.00 96.25 71 GLY A O 1
ATOM 564 N N . ASN A 1 72 ? 9.555 -7.875 -4.528 1.00 97.50 72 ASN A N 1
ATOM 565 C CA . ASN A 1 72 ? 8.316 -8.629 -4.298 1.00 97.50 72 ASN A CA 1
ATOM 566 C C . ASN A 1 72 ? 7.478 -8.014 -3.167 1.00 97.50 72 ASN A C 1
ATOM 568 O O . ASN A 1 72 ? 7.022 -8.720 -2.268 1.00 97.50 72 ASN A O 1
ATOM 572 N N . SER A 1 73 ? 7.312 -6.693 -3.192 1.00 98.19 73 SER A N 1
ATOM 573 C CA . SER A 1 73 ? 6.743 -5.941 -2.070 1.00 98.19 73 SER A CA 1
ATOM 574 C C . SER A 1 73 ? 5.470 -5.210 -2.453 1.00 98.19 73 SER A C 1
ATOM 576 O O . SER A 1 73 ? 5.317 -4.760 -3.585 1.00 98.19 73 SER A O 1
ATOM 578 N N . VAL A 1 74 ? 4.566 -5.049 -1.494 1.00 98.38 74 VAL A N 1
ATOM 579 C CA . VAL A 1 74 ? 3.491 -4.058 -1.576 1.00 98.38 74 VAL A CA 1
ATOM 580 C C . VAL A 1 74 ? 3.994 -2.757 -0.963 1.00 98.38 74 VAL A C 1
ATOM 582 O O . VAL A 1 74 ? 4.614 -2.781 0.096 1.00 98.38 74 VAL A O 1
ATOM 585 N N . CYS A 1 75 ? 3.704 -1.644 -1.629 1.00 98.38 75 CYS A N 1
ATOM 586 C CA . CYS A 1 75 ? 4.147 -0.294 -1.300 1.00 98.38 75 CYS A CA 1
ATOM 587 C C . CYS A 1 75 ? 2.942 0.627 -1.096 1.00 98.38 75 CYS A C 1
ATOM 589 O O . CYS A 1 75 ? 1.975 0.573 -1.867 1.00 98.38 75 CYS A O 1
ATOM 591 N N . ILE A 1 76 ? 3.010 1.495 -0.088 1.00 98.38 76 ILE A N 1
ATOM 592 C CA . ILE A 1 76 ? 1.997 2.511 0.208 1.00 98.38 76 ILE A CA 1
ATOM 593 C C . ILE A 1 76 ? 2.686 3.867 0.282 1.00 98.38 76 ILE A C 1
ATOM 595 O O . ILE A 1 76 ? 3.469 4.114 1.197 1.00 98.38 76 ILE A O 1
ATOM 599 N N . PHE A 1 77 ? 2.355 4.750 -0.657 1.00 98.12 77 PHE A N 1
ATOM 600 C CA . PHE A 1 77 ? 2.974 6.069 -0.772 1.00 98.12 77 PHE A CA 1
ATOM 601 C C . PHE A 1 77 ? 2.115 7.137 -0.096 1.00 98.12 77 PHE A C 1
ATOM 603 O O . PHE A 1 77 ? 0.958 7.343 -0.469 1.00 98.12 77 PHE A O 1
ATOM 610 N N . PHE A 1 78 ? 2.685 7.855 0.867 1.00 96.50 78 PHE A N 1
ATOM 611 C CA . PHE A 1 78 ? 2.027 8.953 1.588 1.00 96.50 78 PHE A CA 1
ATOM 612 C C . PHE A 1 78 ? 2.863 10.232 1.611 1.00 96.50 78 PHE A C 1
ATOM 614 O O . PHE A 1 78 ? 2.595 11.135 2.397 1.00 96.50 78 PHE A O 1
ATOM 621 N N . GLY A 1 79 ? 3.846 10.335 0.723 1.00 96.19 79 GLY A N 1
ATOM 622 C CA . GLY A 1 79 ? 4.654 11.529 0.559 1.00 96.19 79 GLY A CA 1
ATOM 623 C C . GLY A 1 79 ? 5.935 11.232 -0.207 1.00 96.19 79 GLY A C 1
ATOM 624 O O . GLY A 1 79 ? 6.002 10.275 -0.975 1.00 96.19 79 GLY A O 1
ATOM 625 N N . ARG A 1 80 ? 6.954 12.065 -0.012 1.00 97.12 80 ARG A N 1
ATOM 626 C CA . ARG A 1 80 ? 8.234 11.984 -0.717 1.00 97.12 80 ARG A CA 1
ATOM 627 C C . ARG A 1 80 ? 9.096 10.827 -0.220 1.00 97.12 80 ARG A C 1
ATOM 629 O O . ARG A 1 80 ? 9.277 10.614 0.976 1.00 97.12 80 ARG A O 1
ATOM 636 N N . THR A 1 81 ? 9.732 10.144 -1.159 1.00 97.38 81 THR A N 1
ATOM 637 C CA . THR A 1 81 ? 10.754 9.131 -0.872 1.00 97.38 81 THR A CA 1
ATOM 638 C C . THR A 1 81 ? 12.155 9.741 -1.031 1.00 97.38 81 THR A C 1
ATOM 640 O O . THR A 1 81 ? 12.295 10.851 -1.558 1.00 97.38 81 THR A O 1
ATOM 643 N N . PRO A 1 82 ? 13.232 9.023 -0.669 1.00 97.06 82 PRO A N 1
ATOM 644 C CA . PRO A 1 82 ? 14.600 9.479 -0.917 1.00 97.06 82 PRO A CA 1
ATOM 645 C C . PRO A 1 82 ? 14.938 9.757 -2.390 1.00 97.06 82 PRO A C 1
ATOM 647 O O . PRO A 1 82 ? 15.865 10.517 -2.658 1.00 97.06 82 PRO A O 1
ATOM 650 N N . LEU A 1 83 ? 14.208 9.168 -3.347 1.00 97.25 83 LEU A N 1
ATOM 651 C CA . LEU A 1 83 ? 14.419 9.410 -4.780 1.00 97.25 83 LEU A CA 1
ATOM 652 C C . LEU A 1 83 ? 13.489 10.473 -5.374 1.00 97.25 83 LEU A C 1
ATOM 654 O O . LEU A 1 83 ? 13.620 10.783 -6.559 1.00 97.25 83 LEU A O 1
ATOM 658 N N . SER A 1 84 ? 12.563 11.031 -4.591 1.00 95.69 84 SER A N 1
ATOM 659 C CA . SER A 1 84 ? 11.658 12.097 -5.029 1.00 95.69 84 SER A CA 1
ATOM 660 C C . SER A 1 84 ? 12.394 13.354 -5.494 1.00 95.69 84 SER A C 1
ATOM 662 O O . SER A 1 84 ? 13.334 13.821 -4.851 1.00 95.69 84 SER A O 1
ATOM 664 N N . GLN A 1 85 ? 11.902 13.963 -6.574 1.00 94.44 85 GLN A N 1
ATOM 665 C CA . GLN A 1 85 ? 12.467 15.174 -7.175 1.00 94.44 85 GLN A CA 1
ATOM 666 C C . GLN A 1 85 ? 11.403 16.266 -7.245 1.00 94.44 85 GLN A C 1
ATOM 668 O O . GLN A 1 85 ? 10.293 16.011 -7.703 1.00 94.44 85 GLN A O 1
ATOM 673 N N . GLY A 1 86 ? 11.741 17.482 -6.803 1.00 93.88 86 GLY A N 1
ATOM 674 C CA . GLY A 1 86 ? 10.766 18.572 -6.705 1.00 93.88 86 GLY A CA 1
ATOM 675 C C . GLY A 1 86 ? 9.549 18.144 -5.882 1.00 93.88 86 GLY A C 1
ATOM 676 O O . GLY A 1 86 ? 9.709 17.707 -4.742 1.00 93.88 86 GLY A O 1
ATOM 677 N N . ASP A 1 87 ? 8.374 18.218 -6.501 1.00 90.00 87 ASP A N 1
ATOM 678 C CA . ASP A 1 87 ? 7.091 17.853 -5.892 1.00 90.00 87 ASP A CA 1
ATOM 679 C C . ASP A 1 87 ? 6.620 16.431 -6.267 1.00 90.00 87 ASP A C 1
ATOM 681 O O . ASP A 1 87 ? 5.558 15.991 -5.828 1.00 90.00 87 ASP A O 1
ATOM 685 N N . GLU A 1 88 ? 7.390 15.682 -7.067 1.00 95.06 88 GLU A N 1
ATOM 686 C CA . GLU A 1 88 ? 7.025 14.324 -7.489 1.00 95.06 88 GLU A CA 1
ATOM 687 C C . GLU A 1 88 ? 7.367 13.263 -6.430 1.00 95.06 88 GLU A C 1
ATOM 689 O O . GLU A 1 88 ? 8.476 13.219 -5.880 1.00 95.06 88 GLU A O 1
ATOM 694 N N . ILE A 1 89 ? 6.451 12.315 -6.216 1.00 97.56 89 ILE A N 1
ATOM 695 C CA . ILE A 1 89 ? 6.704 11.109 -5.418 1.00 97.56 89 ILE A CA 1
ATOM 696 C C . ILE A 1 89 ? 7.292 10.023 -6.322 1.00 97.56 89 ILE A C 1
ATOM 698 O O . ILE A 1 89 ? 6.731 9.731 -7.379 1.00 97.56 89 ILE A O 1
ATOM 702 N N . ARG A 1 90 ? 8.429 9.426 -5.934 1.00 98.25 90 ARG A N 1
ATOM 703 C CA . ARG A 1 90 ? 9.141 8.447 -6.774 1.00 98.25 90 ARG A CA 1
ATOM 704 C C . ARG A 1 90 ? 9.428 7.146 -6.037 1.00 98.25 90 ARG A C 1
ATOM 706 O O . ARG A 1 90 ? 10.084 7.159 -5.010 1.00 98.25 90 ARG A O 1
ATOM 713 N N . ALA A 1 91 ? 9.019 6.015 -6.585 1.00 97.69 91 ALA A N 1
ATOM 714 C CA . ALA A 1 91 ? 9.441 4.711 -6.086 1.00 97.69 91 ALA A CA 1
ATOM 715 C C . ALA A 1 91 ? 10.940 4.456 -6.353 1.00 97.69 91 ALA A C 1
ATOM 717 O O . ALA A 1 91 ? 11.562 5.116 -7.197 1.00 97.69 91 ALA A O 1
ATOM 718 N N . ALA A 1 92 ? 11.520 3.468 -5.661 1.00 96.56 92 ALA A N 1
ATOM 719 C CA . ALA A 1 92 ? 12.915 3.056 -5.853 1.00 96.56 92 ALA A CA 1
ATOM 720 C C . ALA A 1 92 ? 13.210 2.666 -7.315 1.00 96.56 92 ALA A C 1
ATOM 722 O O . ALA A 1 92 ? 14.184 3.132 -7.906 1.00 96.56 92 ALA A O 1
ATOM 723 N N . SER A 1 93 ? 12.304 1.898 -7.922 1.00 97.38 93 SER A N 1
ATOM 724 C CA . SER A 1 93 ? 12.264 1.566 -9.350 1.00 97.38 93 SER A CA 1
ATOM 725 C C . SER A 1 93 ? 10.795 1.450 -9.813 1.00 97.38 93 SER A C 1
ATOM 727 O O . SER A 1 93 ? 9.902 1.721 -9.005 1.00 97.38 93 SER A O 1
ATOM 729 N N . PRO A 1 94 ? 10.488 1.172 -11.097 1.00 98.38 94 PRO A N 1
ATOM 730 C CA . PRO A 1 94 ? 9.106 1.102 -11.573 1.00 98.38 94 PRO A CA 1
ATOM 731 C C . PRO A 1 94 ? 8.219 0.139 -10.762 1.00 98.38 94 PRO A C 1
ATOM 733 O O . PRO A 1 94 ? 8.594 -0.997 -10.481 1.00 98.38 94 PRO A O 1
ATOM 736 N N . VAL A 1 95 ? 7.012 0.593 -10.408 1.00 98.62 95 VAL A N 1
ATOM 737 C CA . VAL A 1 95 ? 6.023 -0.179 -9.637 1.00 98.62 95 VAL A CA 1
ATOM 738 C C . VAL A 1 95 ? 4.710 -0.333 -10.398 1.00 98.62 95 VAL A C 1
ATOM 740 O O . VAL A 1 95 ? 4.296 0.562 -11.140 1.00 98.62 95 VAL A O 1
ATOM 743 N N . ASN A 1 96 ? 4.015 -1.448 -10.176 1.00 98.56 96 ASN A N 1
ATOM 744 C CA . ASN A 1 96 ? 2.683 -1.698 -10.722 1.00 98.56 96 ASN A CA 1
ATOM 745 C C . ASN A 1 96 ? 1.644 -1.069 -9.797 1.00 98.56 96 ASN A C 1
ATOM 747 O O . ASN A 1 96 ? 1.539 -1.453 -8.632 1.00 98.56 96 ASN A O 1
ATOM 751 N N . ILE A 1 97 ? 0.826 -0.144 -10.296 1.00 98.25 97 ILE A N 1
ATOM 752 C CA . ILE A 1 97 ? -0.243 0.440 -9.478 1.00 98.25 97 ILE A CA 1
ATOM 753 C C . ILE A 1 97 ? -1.355 -0.589 -9.279 1.00 98.25 97 ILE A C 1
ATOM 755 O O . ILE A 1 97 ? -2.006 -1.031 -10.230 1.00 98.25 97 ILE A O 1
ATOM 759 N N . LEU A 1 98 ? -1.593 -0.946 -8.022 1.00 97.75 98 LEU A N 1
ATOM 760 C CA . LEU A 1 98 ? -2.634 -1.883 -7.612 1.00 97.75 98 LEU A CA 1
ATOM 761 C C . LEU A 1 98 ? -3.950 -1.168 -7.324 1.00 97.75 98 LEU A C 1
ATOM 763 O O . LEU A 1 98 ? -5.023 -1.754 -7.461 1.00 97.75 98 LEU A O 1
ATOM 767 N N . GLY A 1 99 ? -3.876 0.086 -6.887 1.00 95.81 99 GLY A N 1
ATOM 768 C CA . GLY A 1 99 ? -5.026 0.760 -6.322 1.00 95.81 99 GLY A CA 1
ATOM 769 C C . GLY A 1 99 ? -4.689 2.064 -5.621 1.00 95.81 99 GLY A C 1
ATOM 770 O O . GLY A 1 99 ? -3.637 2.657 -5.851 1.00 95.81 99 GLY A O 1
ATOM 771 N N . ARG A 1 100 ? -5.600 2.492 -4.748 1.00 94.75 100 ARG A N 1
ATOM 772 C CA . ARG A 1 100 ? -5.456 3.723 -3.972 1.00 94.75 100 ARG A CA 1
ATOM 773 C C . ARG A 1 100 ? -5.995 3.562 -2.559 1.00 94.75 100 ARG A C 1
ATOM 775 O O . ARG A 1 100 ? -7.047 2.944 -2.375 1.00 94.75 100 ARG A O 1
ATOM 782 N N . ILE A 1 101 ? -5.303 4.148 -1.589 1.00 91.00 101 ILE A N 1
ATOM 783 C CA . ILE A 1 101 ? -5.786 4.295 -0.218 1.00 91.00 101 ILE A CA 1
ATOM 784 C C . ILE A 1 101 ? -7.014 5.226 -0.204 1.00 91.00 101 ILE A C 1
ATOM 786 O O . ILE A 1 101 ? -7.089 6.200 -0.951 1.00 91.00 101 ILE A O 1
ATOM 790 N N . ILE A 1 102 ? -8.013 4.865 0.598 1.00 87.06 102 ILE A N 1
ATOM 791 C CA . ILE A 1 102 ? -9.319 5.527 0.712 1.00 87.06 102 ILE A CA 1
ATOM 792 C C . ILE A 1 102 ? -9.279 6.623 1.774 1.00 87.06 102 ILE A C 1
ATOM 794 O O . ILE A 1 102 ? -9.777 7.718 1.539 1.00 87.06 102 ILE A O 1
ATOM 798 N N . ASN A 1 103 ? -8.731 6.307 2.948 1.00 86.25 103 ASN A N 1
ATOM 799 C CA . ASN A 1 103 ? -8.477 7.278 4.009 1.00 86.25 103 ASN A CA 1
ATOM 800 C C . ASN A 1 103 ? -7.085 7.905 3.851 1.00 86.25 103 ASN A C 1
ATOM 802 O O . ASN A 1 103 ? -6.355 7.588 2.914 1.00 86.25 103 ASN A O 1
ATOM 806 N N . ASP A 1 104 ? -6.707 8.779 4.778 1.00 86.75 104 ASP A N 1
ATOM 807 C CA . ASP A 1 104 ? -5.378 9.383 4.763 1.00 86.75 104 ASP A CA 1
ATOM 808 C C . ASP A 1 104 ? -4.284 8.321 4.957 1.00 86.75 104 ASP A C 1
ATOM 810 O O . ASP A 1 104 ? -4.304 7.612 5.969 1.00 86.75 104 ASP A O 1
ATOM 814 N N . PRO A 1 105 ? -3.342 8.168 4.010 1.00 89.75 105 PRO A N 1
ATOM 815 C CA . PRO A 1 105 ? -2.269 7.194 4.123 1.00 89.75 105 PRO A CA 1
ATOM 816 C C . PRO A 1 105 ? -1.171 7.630 5.119 1.00 89.75 105 PRO A C 1
ATOM 818 O O . PRO A 1 105 ? -0.353 6.796 5.505 1.00 89.75 105 PRO A O 1
ATOM 821 N N . ARG A 1 106 ? -1.180 8.880 5.619 1.00 93.50 106 ARG A N 1
ATOM 822 C CA . ARG A 1 106 ? -0.266 9.371 6.674 1.00 93.50 106 ARG A CA 1
ATOM 823 C C . ARG A 1 106 ? -0.472 8.691 8.027 1.00 93.50 106 ARG A C 1
ATOM 825 O O . ARG A 1 106 ? 0.400 8.785 8.884 1.00 93.50 106 ARG A O 1
ATOM 832 N N . VAL A 1 107 ? -1.541 7.906 8.200 1.00 93.06 107 VAL A N 1
ATOM 833 C CA . VAL A 1 107 ? -1.692 6.994 9.352 1.00 93.06 107 VAL A CA 1
ATOM 834 C C . VAL A 1 107 ? -0.489 6.056 9.531 1.00 93.06 107 VAL A C 1
ATOM 836 O O . VAL A 1 107 ? -0.268 5.551 10.629 1.00 93.06 107 VAL A O 1
ATOM 839 N N . PHE A 1 108 ? 0.294 5.829 8.470 1.00 94.50 108 PHE A N 1
ATOM 840 C CA . PHE A 1 108 ? 1.503 5.008 8.479 1.00 94.50 108 PHE A CA 1
ATOM 841 C C . PHE A 1 108 ? 2.803 5.784 8.763 1.00 94.50 108 PHE A C 1
ATOM 843 O O . PHE A 1 108 ? 3.850 5.160 8.884 1.00 94.50 108 PHE A O 1
ATOM 850 N N . GLN A 1 109 ? 2.770 7.113 8.922 1.00 93.62 109 GLN A N 1
ATOM 851 C CA . GLN A 1 109 ? 3.976 7.950 9.052 1.00 93.62 109 GLN A CA 1
ATOM 852 C C . GLN A 1 109 ? 4.821 7.634 10.298 1.00 93.62 109 GLN A C 1
ATOM 854 O O . GLN A 1 109 ? 6.033 7.821 10.291 1.00 93.62 109 GLN A O 1
ATOM 859 N N . SER A 1 110 ? 4.193 7.138 11.368 1.00 91.69 110 SER A N 1
ATOM 860 C CA . SER A 1 110 ? 4.880 6.768 12.615 1.00 91.69 110 SER A CA 1
ATOM 861 C C . SER A 1 110 ? 5.489 5.360 12.601 1.00 91.69 110 SER A C 1
ATOM 863 O O . SER A 1 110 ? 6.094 4.943 13.589 1.00 91.69 110 SER A O 1
ATOM 865 N N . ILE A 1 111 ? 5.330 4.611 11.507 1.00 93.00 111 ILE A N 1
ATOM 866 C CA . ILE A 1 111 ? 5.888 3.266 11.376 1.00 93.00 111 ILE A CA 1
ATOM 867 C C . ILE A 1 111 ? 7.361 3.376 11.005 1.00 93.00 111 ILE A C 1
ATOM 869 O O . ILE A 1 111 ? 7.710 4.002 10.014 1.00 93.00 111 ILE A O 1
ATOM 873 N N . SER A 1 112 ? 8.220 2.717 11.776 1.00 92.88 112 SER A N 1
ATOM 874 C CA . SER A 1 112 ? 9.590 2.399 11.369 1.00 92.88 112 SER A CA 1
ATOM 875 C C . SER A 1 112 ? 9.662 0.972 10.834 1.00 92.88 112 SER A C 1
ATOM 877 O O . SER A 1 112 ? 10.062 0.745 9.693 1.00 92.88 112 SER A O 1
ATOM 879 N N . GLU A 1 113 ? 9.221 0.026 11.662 1.00 96.56 113 GLU A N 1
ATOM 880 C CA . GLU A 1 113 ? 9.135 -1.393 11.359 1.00 96.56 113 GLU A CA 1
ATOM 881 C C . GLU A 1 113 ? 7.966 -2.015 12.136 1.00 96.56 113 GLU A C 1
ATOM 883 O O . GLU A 1 113 ? 7.853 -1.811 13.349 1.00 96.56 113 GLU A O 1
ATOM 888 N N . THR A 1 114 ? 7.053 -2.722 11.465 1.00 97.31 114 THR A N 1
ATOM 889 C CA . THR A 1 114 ? 5.922 -3.365 12.154 1.00 97.31 114 THR A CA 1
ATOM 890 C C . THR A 1 114 ? 5.282 -4.494 11.354 1.00 97.31 114 THR A C 1
ATOM 892 O O . THR A 1 114 ? 5.214 -4.450 10.123 1.00 97.31 114 THR A O 1
ATOM 895 N N . GLU A 1 115 ? 4.748 -5.489 12.062 1.00 97.06 115 GLU A N 1
ATOM 896 C CA . GLU A 1 115 ? 3.932 -6.536 11.455 1.00 97.06 115 GLU A CA 1
ATOM 897 C C . GLU A 1 115 ? 2.709 -5.923 10.773 1.00 97.06 115 GLU A C 1
ATOM 899 O O . GLU A 1 115 ? 1.998 -5.075 11.329 1.00 97.06 115 GLU A O 1
ATOM 904 N N . THR A 1 116 ? 2.487 -6.358 9.540 1.00 97.69 116 THR A N 1
ATOM 905 C CA . THR A 1 116 ? 1.447 -5.852 8.662 1.00 97.69 116 THR A C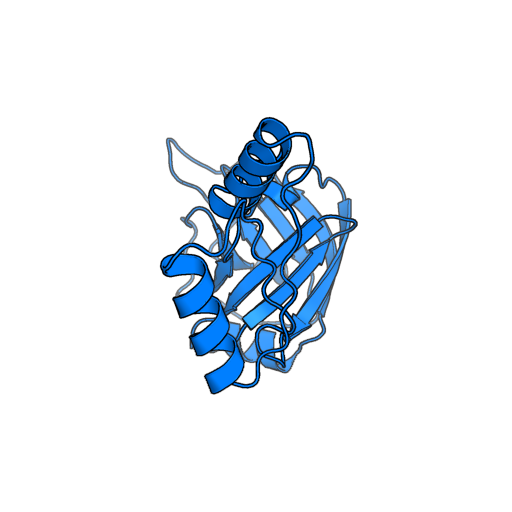A 1
ATOM 906 C C . THR A 1 116 ? 0.655 -7.003 8.078 1.00 97.69 116 THR A C 1
ATOM 908 O O . THR A 1 116 ? 1.220 -7.975 7.583 1.00 97.69 116 THR A O 1
ATOM 911 N N . ILE A 1 117 ? -0.666 -6.860 8.103 1.00 97.75 117 ILE A N 1
ATOM 912 C CA . ILE A 1 117 ? -1.607 -7.779 7.476 1.00 97.75 117 ILE A CA 1
ATOM 913 C C . ILE A 1 117 ? -2.520 -7.021 6.515 1.00 97.75 117 ILE A C 1
ATOM 915 O O . ILE A 1 117 ? -3.000 -5.918 6.808 1.00 97.75 117 ILE A O 1
ATOM 919 N N . VAL A 1 118 ? -2.774 -7.629 5.362 1.00 97.88 118 VAL A N 1
ATOM 920 C CA . VAL A 1 118 ? -3.744 -7.171 4.374 1.00 97.88 118 VAL A CA 1
ATOM 921 C C . VAL A 1 118 ? -4.851 -8.200 4.243 1.00 97.88 118 VAL A C 1
ATOM 923 O O . VAL A 1 118 ? -4.598 -9.379 4.007 1.00 97.88 118 VAL A O 1
ATOM 926 N N . GLU A 1 119 ? -6.089 -7.733 4.342 1.00 96.56 119 GLU A N 1
ATOM 927 C CA . GLU A 1 119 ? -7.283 -8.571 4.372 1.00 96.56 119 GLU A CA 1
ATOM 928 C C . GLU A 1 119 ? -8.302 -8.093 3.332 1.00 96.56 119 GLU A C 1
ATOM 930 O O . GLU A 1 119 ? -8.417 -6.894 3.043 1.00 96.56 119 GLU A O 1
ATOM 935 N N . LYS A 1 120 ? -9.090 -9.026 2.789 1.00 95.19 120 LYS A N 1
ATOM 936 C CA . LYS A 1 120 ? -10.279 -8.679 2.002 1.00 95.19 120 LYS A CA 1
ATOM 937 C C . LYS A 1 120 ? -11.309 -8.025 2.916 1.00 95.19 120 LYS A C 1
ATOM 939 O O . LYS A 1 120 ? -11.552 -8.483 4.027 1.00 95.19 120 LYS A O 1
ATOM 944 N N . VAL A 1 121 ? -11.975 -6.990 2.420 1.00 89.56 121 VAL A N 1
ATOM 945 C CA . VAL A 1 121 ? -13.177 -6.457 3.065 1.00 89.56 121 VAL A CA 1
ATOM 946 C C . VAL A 1 121 ? -14.376 -7.115 2.391 1.00 89.56 121 VAL A C 1
ATOM 948 O O . VAL A 1 121 ? -14.864 -6.636 1.368 1.00 89.56 121 VAL A O 1
ATOM 951 N N . GLU A 1 122 ? -14.805 -8.260 2.927 1.00 67.62 122 GLU A N 1
ATOM 952 C CA . GLU A 1 122 ? -15.873 -9.090 2.339 1.00 67.62 122 GLU A CA 1
ATOM 953 C C . GLU A 1 122 ? -17.292 -8.627 2.703 1.00 67.62 122 GLU A C 1
ATOM 955 O O . GLU A 1 122 ? -18.269 -9.152 2.170 1.00 67.62 122 GLU A O 1
ATOM 960 N N . ARG A 1 123 ? -17.440 -7.610 3.562 1.00 56.25 123 ARG A N 1
ATOM 961 C CA . ARG A 1 123 ? -18.748 -7.056 3.928 1.00 56.25 123 ARG A CA 1
ATOM 962 C C . ARG A 1 123 ? -18.767 -5.535 3.884 1.00 56.25 123 ARG A C 1
ATOM 964 O O . ARG A 1 123 ? -17.797 -4.862 4.229 1.00 56.25 123 ARG A O 1
ATOM 971 N N . GLY A 1 124 ? -19.896 -5.023 3.387 1.00 51.44 124 GLY A N 1
ATOM 972 C CA . GLY A 1 124 ? -20.252 -3.610 3.409 1.00 51.44 124 GLY A CA 1
ATOM 973 C C . GLY A 1 124 ? -20.238 -3.060 4.830 1.00 51.44 124 GLY A C 1
ATOM 974 O O . GLY A 1 124 ? -20.146 -3.815 5.791 1.00 51.44 124 GLY A O 1
ATOM 975 N N . VAL A 1 125 ? -20.291 -1.734 4.925 1.00 48.53 125 VAL A N 1
ATOM 976 C CA . VAL A 1 125 ? -20.267 -0.973 6.176 1.00 48.53 125 VAL A CA 1
ATOM 977 C C . VAL A 1 125 ? -21.077 -1.685 7.267 1.00 48.53 125 VAL A C 1
ATOM 979 O O . VAL A 1 125 ? -22.299 -1.743 7.188 1.00 48.53 125 VAL A O 1
ATOM 982 N N . GLU A 1 126 ? -20.386 -2.257 8.258 1.00 40.66 126 GLU A N 1
ATOM 983 C CA . GLU A 1 126 ? -21.030 -3.003 9.348 1.00 40.66 126 GLU A CA 1
ATOM 984 C C . GLU A 1 126 ? -21.742 -2.078 10.330 1.00 40.66 126 GLU A C 1
ATOM 986 O O . GLU A 1 126 ? -22.614 -2.527 11.057 1.00 40.66 126 GLU A O 1
ATOM 991 N N . SER A 1 127 ? -21.381 -0.795 10.353 1.00 41.03 127 SER A N 1
ATOM 992 C CA . SER A 1 127 ? -22.119 0.248 11.056 1.00 41.03 127 SER A CA 1
ATOM 993 C C . SER A 1 127 ? -21.658 1.627 10.603 1.00 41.03 127 SER A C 1
ATOM 995 O O . SER A 1 127 ? -20.455 1.852 10.444 1.00 41.03 127 SER A O 1
ATOM 997 N N . VAL A 1 128 ? -22.591 2.562 10.446 1.00 48.53 128 VAL A N 1
ATOM 998 C CA . VAL A 1 128 ? -22.298 3.996 10.319 1.00 48.53 128 VAL A CA 1
ATOM 999 C C . VAL A 1 128 ? -22.550 4.645 11.679 1.00 48.53 128 VAL A C 1
ATOM 1001 O O . VAL A 1 128 ? -23.633 4.493 12.243 1.00 48.53 128 VAL A O 1
ATOM 1004 N N . SER A 1 129 ? -21.555 5.359 12.205 1.00 46.09 129 SER A N 1
ATOM 1005 C CA . SER A 1 129 ? -21.713 6.201 13.396 1.00 46.09 129 SER A CA 1
ATOM 1006 C C . SER A 1 129 ? -21.911 7.644 12.954 1.00 46.09 129 SER A C 1
ATOM 1008 O O . SER A 1 129 ? -21.049 8.203 12.279 1.00 46.09 129 SER A O 1
ATOM 1010 N N . ILE A 1 130 ? -23.034 8.242 13.345 1.00 55.22 130 ILE A N 1
ATOM 1011 C CA . ILE A 1 130 ? -23.356 9.647 13.080 1.00 55.22 130 ILE A CA 1
ATOM 1012 C C . ILE A 1 130 ? -23.378 10.352 14.435 1.00 55.22 130 ILE A C 1
ATOM 1014 O O . ILE A 1 130 ? -24.191 10.014 15.295 1.00 55.22 130 ILE A O 1
ATOM 1018 N N . GLY A 1 131 ? -22.445 11.280 14.645 1.00 46.50 131 GLY A N 1
ATOM 1019 C CA . GLY A 1 131 ? -22.470 12.191 15.787 1.00 46.50 131 GLY A CA 1
ATOM 1020 C C . GLY A 1 131 ? -23.264 13.430 15.405 1.00 46.50 131 GLY A C 1
ATOM 1021 O O . GLY A 1 131 ? -22.893 14.116 14.456 1.00 46.50 131 GLY A O 1
ATOM 1022 N N . THR A 1 132 ? -24.360 13.694 16.105 1.00 55.22 132 THR A N 1
ATOM 1023 C CA . THR A 1 132 ? -25.205 14.863 15.855 1.00 55.22 132 THR A CA 1
ATOM 1024 C C . THR A 1 132 ? -25.886 15.310 17.136 1.00 55.22 132 THR A C 1
ATOM 1026 O O . THR A 1 132 ? -26.172 14.506 18.020 1.00 55.22 132 THR A O 1
ATOM 1029 N N . ASP A 1 133 ? -26.083 16.614 17.225 1.00 46.81 133 ASP A N 1
ATOM 1030 C CA . ASP A 1 133 ? -26.750 17.360 18.280 1.00 46.81 133 ASP A CA 1
ATOM 1031 C C . ASP A 1 133 ? -28.259 17.253 18.265 1.00 46.81 133 ASP A C 1
ATOM 1033 O O . ASP A 1 133 ? -28.853 17.285 19.342 1.00 46.81 133 ASP A O 1
ATOM 1037 N N . GLU A 1 134 ? -28.875 16.998 17.113 1.00 56.41 134 GLU A N 1
ATOM 1038 C CA . GLU A 1 134 ? -30.327 16.8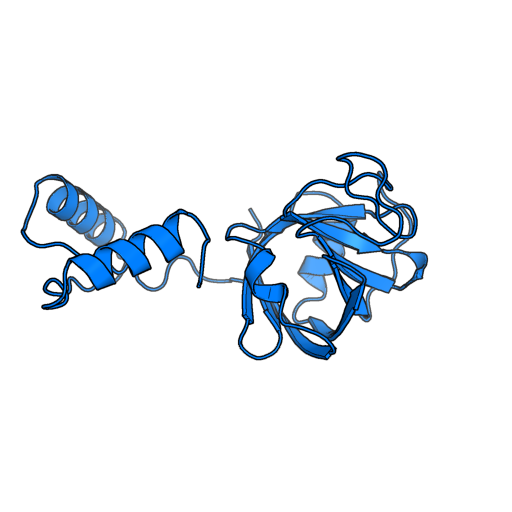87 17.005 1.00 56.41 134 GLU A CA 1
ATOM 1039 C C . GLU A 1 134 ? -30.744 15.951 15.859 1.00 56.41 134 GLU A C 1
ATOM 1041 O O . GLU A 1 134 ? -29.969 15.661 14.945 1.00 56.41 134 GLU A O 1
ATOM 1046 N N . HIS A 1 135 ? -32.008 15.509 15.882 1.00 57.44 135 HIS A N 1
ATOM 1047 C CA . HIS A 1 135 ? -32.701 14.932 14.723 1.00 57.44 135 HIS A CA 1
ATOM 1048 C C . HIS A 1 135 ? -32.857 16.003 13.635 1.00 57.44 135 HIS A C 1
ATOM 1050 O O . HIS A 1 135 ? -33.917 16.595 13.437 1.00 57.44 135 HIS A O 1
ATOM 1056 N N . THR A 1 136 ? -31.750 16.338 12.982 1.00 67.19 136 THR A N 1
ATOM 1057 C CA . THR A 1 136 ? -31.766 17.216 11.821 1.00 67.19 136 THR A CA 1
ATOM 1058 C C . THR A 1 136 ? -32.326 16.446 10.634 1.00 67.19 136 THR A C 1
ATOM 1060 O O . THR A 1 136 ? -32.130 15.237 10.509 1.00 67.19 136 THR A O 1
ATOM 1063 N N . SER A 1 137 ? -32.945 17.148 9.685 1.00 65.44 137 SER A N 1
ATOM 1064 C CA . SER A 1 137 ? -33.499 16.509 8.484 1.00 65.44 137 SER A CA 1
ATOM 1065 C C . SER A 1 137 ? -32.455 15.721 7.675 1.00 65.44 137 SER A C 1
ATOM 1067 O O . SER A 1 137 ? -32.814 14.797 6.952 1.00 65.44 137 SER A O 1
ATOM 1069 N N . LEU A 1 138 ? -31.162 16.054 7.804 1.00 61.09 138 LEU A N 1
ATOM 1070 C CA . LEU A 1 138 ? -30.064 15.283 7.213 1.00 61.09 138 LEU A CA 1
ATOM 1071 C C . LEU A 1 138 ? -29.838 13.962 7.957 1.00 61.09 138 LEU A C 1
ATOM 1073 O O . LEU A 1 138 ? -29.689 12.925 7.320 1.00 61.09 138 LEU A O 1
ATOM 1077 N N . VAL A 1 139 ? -29.817 13.995 9.289 1.00 67.44 139 VAL A N 1
ATOM 1078 C CA . VAL A 1 139 ? -29.661 12.799 10.129 1.00 67.44 139 VAL A CA 1
ATOM 1079 C C . VAL A 1 139 ? -30.830 11.855 9.918 1.00 67.44 139 VAL A C 1
ATOM 1081 O O . VAL A 1 139 ? -30.601 10.667 9.721 1.00 67.44 139 VAL A O 1
ATOM 1084 N N . ASP A 1 140 ? -32.053 12.378 9.878 1.00 73.62 140 ASP A N 1
ATOM 1085 C CA . ASP A 1 140 ? -33.249 11.574 9.638 1.00 73.62 140 ASP A CA 1
ATOM 1086 C C . ASP A 1 140 ? -33.241 10.971 8.227 1.00 73.62 140 ASP A C 1
ATOM 1088 O O . ASP A 1 140 ? -33.530 9.789 8.062 1.00 73.62 140 ASP A O 1
ATOM 1092 N N . ALA A 1 141 ? -32.826 11.731 7.205 1.00 70.94 141 ALA A N 1
ATOM 1093 C CA . ALA A 1 141 ? -32.695 11.211 5.843 1.00 70.94 141 ALA A CA 1
ATOM 1094 C C . ALA A 1 141 ? -31.622 10.114 5.731 1.00 70.94 141 ALA A C 1
ATOM 1096 O O . ALA A 1 141 ? -31.817 9.121 5.027 1.00 70.94 141 ALA A O 1
ATOM 1097 N N . VAL A 1 142 ? -30.490 10.271 6.423 1.00 67.38 142 VAL A N 1
ATOM 1098 C CA . VAL A 1 142 ? -29.428 9.257 6.444 1.00 67.38 142 VAL A CA 1
ATOM 1099 C C . VAL A 1 142 ? -29.860 8.038 7.260 1.00 67.38 142 VAL A C 1
ATOM 1101 O O . VAL A 1 142 ? -29.636 6.920 6.809 1.00 67.38 142 VAL A O 1
ATOM 1104 N N . ALA A 1 143 ? -30.508 8.220 8.411 1.00 73.75 143 ALA A N 1
ATOM 1105 C CA . ALA A 1 143 ? -31.050 7.129 9.216 1.00 73.75 143 ALA A CA 1
ATOM 1106 C C . ALA A 1 143 ? -32.089 6.328 8.422 1.00 73.75 143 ALA A C 1
ATOM 1108 O O . ALA A 1 143 ? -31.942 5.115 8.308 1.00 73.75 143 ALA A O 1
ATOM 1109 N N . GLN A 1 144 ? -33.040 7.002 7.766 1.00 74.81 144 GLN A N 1
ATOM 1110 C CA . GLN A 1 144 ? -34.029 6.361 6.897 1.00 74.81 144 GLN A CA 1
ATOM 1111 C C . GLN A 1 144 ? -33.360 5.581 5.761 1.00 74.81 144 GLN A C 1
ATOM 1113 O O . GLN A 1 144 ? -33.714 4.438 5.494 1.00 74.81 144 GLN A O 1
ATOM 1118 N N . TYR A 1 145 ? -32.345 6.158 5.112 1.00 71.25 145 TYR A N 1
ATOM 1119 C CA . TYR A 1 145 ? -31.589 5.448 4.082 1.00 71.25 145 TYR A CA 1
ATOM 1120 C C . TYR A 1 145 ? -30.891 4.194 4.634 1.00 71.25 145 TYR A C 1
ATOM 1122 O O . TYR A 1 145 ? -30.860 3.158 3.970 1.00 71.25 145 TYR A O 1
ATOM 1130 N N . LEU A 1 146 ? -30.306 4.271 5.832 1.00 73.12 146 LEU A N 1
ATOM 1131 C CA . LEU A 1 146 ? -29.643 3.134 6.471 1.00 73.12 146 LEU A CA 1
ATOM 1132 C C . LEU A 1 146 ? -30.650 2.040 6.851 1.00 73.12 146 LEU A C 1
ATOM 1134 O O . LEU A 1 146 ? -30.376 0.869 6.586 1.00 73.12 146 LEU A O 1
ATOM 1138 N N . GLU A 1 147 ? -31.821 2.414 7.370 1.00 78.69 147 GLU A N 1
ATOM 1139 C CA . GLU A 1 147 ? -32.945 1.505 7.628 1.00 78.69 147 GLU A CA 1
ATOM 1140 C C . GLU A 1 147 ? -33.423 0.816 6.343 1.00 78.69 147 GLU A C 1
ATOM 1142 O O . GLU A 1 147 ? -33.462 -0.414 6.286 1.00 78.69 147 GLU A O 1
ATOM 1147 N N . ASP A 1 148 ? -33.689 1.582 5.279 1.00 74.50 148 ASP A N 1
ATOM 1148 C CA . ASP A 1 148 ? -34.145 1.075 3.976 1.00 74.50 148 ASP A CA 1
ATOM 1149 C C . ASP A 1 148 ? -33.155 0.076 3.356 1.00 74.50 148 ASP A C 1
ATOM 1151 O O . ASP A 1 148 ? -33.527 -0.810 2.581 1.00 74.50 148 ASP A O 1
ATOM 1155 N N . LYS A 1 149 ? -31.863 0.230 3.665 1.00 63.00 149 LYS A N 1
ATOM 1156 C CA . LYS A 1 149 ? -30.786 -0.648 3.195 1.00 63.00 149 LYS A CA 1
ATOM 1157 C C . LYS A 1 149 ? -30.439 -1.773 4.170 1.00 63.00 149 LYS A C 1
ATOM 1159 O O . LYS A 1 149 ? -29.585 -2.594 3.837 1.00 63.00 149 LYS A O 1
ATOM 1164 N N . GLY A 1 150 ? -31.092 -1.839 5.330 1.00 64.38 150 GLY A N 1
ATOM 1165 C CA . GLY A 1 150 ? -30.841 -2.853 6.353 1.00 64.38 150 GLY A CA 1
ATOM 1166 C C . GLY A 1 150 ? -29.463 -2.737 7.008 1.00 64.38 150 GLY A C 1
ATOM 1167 O O . GLY A 1 150 ? -28.926 -3.739 7.481 1.00 64.38 150 GLY A O 1
ATOM 1168 N N . PHE A 1 151 ? -28.867 -1.542 7.017 1.00 56.53 151 PHE A N 1
ATOM 1169 C CA . PHE A 1 151 ? -27.608 -1.298 7.711 1.00 56.53 151 PHE A CA 1
ATOM 1170 C C . PHE A 1 151 ? -27.875 -1.016 9.192 1.00 56.53 151 PHE A C 1
ATOM 1172 O O . PHE A 1 151 ? -28.617 -0.086 9.509 1.00 56.53 151 PHE A O 1
ATOM 1179 N N . PRO A 1 152 ? -27.253 -1.758 10.123 1.00 57.38 152 PRO A N 1
ATOM 1180 C CA . PRO A 1 152 ? -27.347 -1.412 11.531 1.00 57.38 152 PRO A CA 1
ATOM 1181 C C . PRO A 1 152 ? -26.584 -0.103 11.786 1.00 57.38 152 PRO A C 1
ATOM 1183 O O . PRO A 1 152 ? -25.482 0.114 11.281 1.00 57.38 152 PRO A O 1
ATOM 1186 N N . TYR A 1 153 ? -27.171 0.785 12.582 1.00 63.78 153 TYR A N 1
ATOM 1187 C CA . TYR A 1 153 ? -26.577 2.071 12.938 1.00 63.78 153 TYR A CA 1
ATOM 1188 C C . TYR A 1 153 ? -26.830 2.386 14.410 1.00 63.78 153 TYR A C 1
ATOM 1190 O O . TYR A 1 153 ? -27.688 1.789 15.064 1.00 63.78 153 TYR A O 1
ATOM 1198 N N . ARG A 1 154 ? -26.052 3.324 14.950 1.00 59.19 154 ARG A N 1
ATOM 1199 C CA . ARG A 1 154 ? -26.273 3.869 16.289 1.00 59.19 154 ARG A CA 1
ATOM 1200 C C . ARG A 1 154 ? -26.089 5.378 16.244 1.00 59.19 154 ARG A C 1
ATOM 1202 O O . ARG A 1 154 ? -25.036 5.860 15.829 1.00 59.19 154 ARG A O 1
ATOM 1209 N N . LEU A 1 155 ? -27.111 6.098 16.691 1.00 61.81 155 LEU A N 1
ATOM 1210 C CA . LEU A 1 155 ? -27.010 7.525 16.969 1.00 61.81 155 LEU A CA 1
ATOM 1211 C C . LEU A 1 155 ? -26.411 7.695 18.364 1.00 61.81 155 LEU A C 1
ATOM 1213 O O . LEU A 1 155 ? -26.829 7.029 19.314 1.00 61.81 155 LEU A O 1
ATOM 1217 N N . TYR A 1 156 ? -25.413 8.559 18.474 1.00 55.78 156 TYR A N 1
ATOM 1218 C CA . TYR A 1 156 ? -24.832 8.945 19.753 1.00 55.78 156 TYR A CA 1
ATOM 1219 C C . TYR A 1 156 ? -25.270 10.371 20.064 1.00 55.78 156 TYR A C 1
ATOM 1221 O O . TYR A 1 156 ? -25.304 11.204 19.160 1.00 55.78 156 TYR A O 1
ATOM 1229 N N . GLN A 1 157 ? -25.563 10.657 21.336 1.00 53.47 157 GLN A N 1
ATOM 1230 C CA . GLN A 1 157 ? -25.631 12.050 21.774 1.00 53.47 157 GLN A CA 1
ATOM 1231 C C . GLN A 1 157 ? -24.288 12.726 21.476 1.00 53.47 157 GLN A C 1
ATOM 1233 O O . GLN A 1 157 ? -23.253 12.043 21.525 1.00 53.47 157 GLN A O 1
ATOM 1238 N N . PRO A 1 158 ? -24.274 14.037 21.179 1.00 52.69 158 PRO A N 1
ATOM 1239 C CA . PRO A 1 158 ? -23.028 14.765 21.025 1.00 52.69 158 PRO A CA 1
ATOM 1240 C C . PRO A 1 158 ? -22.140 14.476 22.209 1.00 52.69 158 PRO A C 1
ATOM 1242 O O . PRO A 1 158 ? -22.604 14.444 23.354 1.00 52.69 158 PRO A O 1
ATOM 1245 N N . SER A 1 159 ? -20.850 14.299 21.938 1.00 47.28 159 SER A N 1
ATOM 1246 C CA . SER A 1 159 ? -19.884 14.390 23.019 1.00 47.28 159 SER A CA 1
ATOM 1247 C C . SER A 1 159 ? -20.171 15.687 23.788 1.00 47.28 159 SER A C 1
ATOM 1249 O O . SER A 1 159 ? -20.343 16.723 23.140 1.00 47.28 159 SER A O 1
ATOM 1251 N N . PRO A 1 160 ? -20.181 15.679 25.136 1.00 48.88 160 PRO A N 1
ATOM 1252 C CA . PRO A 1 160 ? -20.361 16.893 25.939 1.00 48.88 160 PRO A CA 1
ATOM 1253 C C . PRO A 1 160 ? -19.278 17.960 25.685 1.00 48.88 160 PRO A C 1
ATOM 1255 O O . PRO A 1 160 ? -19.322 19.042 26.258 1.00 48.88 160 PRO A O 1
ATOM 1258 N N . TRP A 1 161 ? -18.324 17.650 24.805 1.00 52.06 161 TRP A N 1
ATOM 1259 C CA . TRP A 1 161 ? -17.277 18.503 24.274 1.00 52.06 161 TRP A CA 1
ATOM 1260 C C . TRP A 1 161 ? -17.428 18.558 22.741 1.00 52.06 161 TRP A C 1
ATOM 1262 O O . TRP A 1 161 ? -16.722 17.825 22.033 1.00 52.06 161 TRP A O 1
ATOM 1272 N N . PRO A 1 162 ? -18.353 19.381 22.207 1.00 50.97 162 PRO A N 1
ATOM 1273 C CA . PRO A 1 162 ? -18.653 19.446 20.772 1.00 50.97 162 PRO A CA 1
ATOM 1274 C C . PRO A 1 162 ? -17.416 19.780 19.938 1.00 50.97 162 PRO A C 1
ATOM 1276 O O . PRO A 1 162 ? -17.227 19.260 18.850 1.00 50.97 162 PRO A O 1
ATOM 1279 N N . GLU A 1 163 ? -16.514 20.566 20.512 1.00 49.69 163 GLU A N 1
ATOM 1280 C CA . GLU A 1 163 ? -15.273 21.051 19.904 1.00 49.69 163 GLU A CA 1
ATOM 1281 C C . GLU A 1 163 ? -14.261 19.912 19.687 1.00 49.69 163 GLU A C 1
ATOM 1283 O O . GLU A 1 163 ? -13.546 19.870 18.687 1.00 49.69 163 GLU A O 1
ATOM 1288 N N . ILE A 1 164 ? -14.241 18.938 20.606 1.00 49.06 164 ILE A N 1
ATOM 1289 C CA . ILE A 1 164 ? -13.422 17.724 20.496 1.00 49.06 164 ILE A CA 1
ATOM 1290 C C . ILE A 1 164 ? -14.055 16.767 19.480 1.00 49.06 164 ILE A C 1
ATOM 1292 O O . ILE A 1 164 ? -13.342 16.178 18.674 1.00 49.06 164 ILE A O 1
ATOM 1296 N N . ALA A 1 165 ? -15.385 16.636 19.469 1.00 44.28 165 ALA A N 1
ATOM 1297 C CA . ALA A 1 165 ? -16.093 15.808 18.492 1.00 44.28 165 ALA A CA 1
ATOM 1298 C C . ALA A 1 165 ? -15.999 16.369 17.067 1.00 44.28 165 ALA A C 1
ATOM 1300 O O . ALA A 1 165 ? -15.828 15.598 16.129 1.00 44.28 165 ALA A O 1
ATOM 1301 N N . GLU A 1 166 ? -16.044 17.689 16.896 1.00 45.16 166 GLU A N 1
ATOM 1302 C CA . GLU A 1 166 ? -15.824 18.355 15.614 1.00 45.16 166 GLU A CA 1
ATOM 1303 C C . GLU A 1 166 ? -14.365 18.208 15.169 1.00 45.16 166 GLU A C 1
ATOM 1305 O O . GLU A 1 166 ? -14.122 17.931 13.998 1.00 45.16 166 GLU A O 1
ATOM 1310 N N . LYS A 1 167 ? -13.389 18.288 16.087 1.00 42.66 167 LYS A N 1
ATOM 1311 C CA . LYS A 1 167 ? -11.983 17.958 15.794 1.00 42.66 167 LYS A CA 1
ATOM 1312 C C . LYS A 1 167 ? -11.798 16.508 15.363 1.00 42.66 167 LYS A C 1
ATOM 1314 O O . LYS A 1 167 ? -11.100 16.268 14.389 1.00 42.66 167 LYS A O 1
ATOM 1319 N N . VAL A 1 168 ? -12.432 15.550 16.038 1.00 46.53 168 VAL A N 1
ATOM 1320 C CA . VAL A 1 168 ? -12.360 14.122 15.686 1.00 46.53 168 VAL A CA 1
ATOM 1321 C C . VAL A 1 168 ? -13.115 13.841 14.383 1.00 46.53 168 VAL A C 1
ATOM 1323 O O . VAL A 1 168 ? -12.628 13.105 13.536 1.00 46.53 168 VAL A O 1
ATOM 1326 N N . GLY A 1 169 ? -14.276 14.460 14.169 1.00 42.03 169 GLY A N 1
ATOM 1327 C CA . GLY A 1 169 ? -15.059 14.341 12.939 1.00 42.03 169 GLY A CA 1
ATOM 1328 C C . GLY A 1 169 ? -14.353 14.965 11.738 1.00 42.03 169 GLY A C 1
ATOM 1329 O O . GLY A 1 169 ? -14.313 14.355 10.669 1.00 42.03 169 GLY A O 1
ATOM 1330 N N . LYS A 1 170 ? -13.722 16.133 11.916 1.00 40.94 170 LYS A N 1
ATOM 1331 C CA . LYS A 1 170 ? -12.817 16.728 10.927 1.00 40.94 170 LYS A CA 1
ATOM 1332 C C . LYS A 1 170 ? -11.604 15.836 10.726 1.00 40.94 170 LYS A C 1
ATOM 1334 O O . LYS A 1 170 ? -11.409 15.429 9.606 1.00 40.94 170 LYS A O 1
ATOM 1339 N N . SER A 1 171 ? -10.911 15.385 11.765 1.00 34.56 171 SER A N 1
ATOM 1340 C CA . SER A 1 171 ? -9.788 14.436 11.668 1.00 34.56 171 SER A CA 1
ATOM 1341 C C . SER A 1 171 ? -10.124 13.175 10.857 1.00 34.56 171 SER A C 1
ATOM 1343 O O . SER A 1 171 ? -9.357 12.750 9.997 1.00 34.56 171 SER A O 1
ATOM 1345 N N . VAL A 1 172 ? -11.318 12.611 11.049 1.00 38.12 172 VAL A N 1
ATOM 1346 C CA . VAL A 1 172 ? -11.789 11.421 10.323 1.00 38.12 172 VAL A CA 1
ATOM 1347 C C . VAL A 1 172 ? -12.234 11.739 8.887 1.00 38.12 172 VAL A C 1
ATOM 1349 O O . VAL A 1 172 ? -12.105 10.883 8.012 1.00 38.12 172 VAL A O 1
ATOM 1352 N N . SER A 1 173 ? -12.741 12.946 8.613 1.00 34.97 173 SER A N 1
ATOM 1353 C CA . SER A 1 173 ? -13.209 13.362 7.276 1.00 34.97 173 SER A CA 1
ATOM 1354 C C . SER A 1 173 ? -12.155 14.093 6.430 1.00 34.97 173 SER A C 1
ATOM 1356 O O . SER A 1 173 ? -12.229 14.047 5.204 1.00 34.97 173 SER A O 1
ATOM 1358 N N . SER A 1 174 ? -11.165 14.722 7.062 1.00 36.66 174 SER A N 1
ATOM 1359 C CA . SER A 1 174 ? -10.028 15.438 6.473 1.00 36.66 174 SER A CA 1
ATOM 1360 C C . SER A 1 174 ? -8.736 14.627 6.516 1.00 36.66 174 SER A C 1
ATOM 1362 O O . SER A 1 174 ? -7.805 14.954 5.786 1.00 36.66 174 SER A O 1
ATOM 1364 N N . GLY A 1 175 ? -8.675 13.565 7.328 1.00 32.06 175 GLY A N 1
ATOM 1365 C CA . GLY A 1 175 ? -7.512 12.688 7.417 1.00 32.06 175 GLY A CA 1
ATOM 1366 C C . GLY A 1 175 ? -6.428 13.113 8.407 1.00 32.06 175 GLY A C 1
ATOM 1367 O O . GLY A 1 175 ? -5.456 12.387 8.588 1.00 32.06 175 GLY A O 1
ATOM 1368 N N . GLU A 1 176 ? -6.569 14.264 9.059 1.00 30.84 176 GLU A N 1
ATOM 1369 C CA . GLU A 1 176 ? -5.537 14.794 9.950 1.00 30.84 176 GLU A CA 1
ATOM 1370 C C . GLU A 1 176 ? -5.737 14.288 11.380 1.00 30.84 176 GLU A C 1
ATOM 1372 O O . GLU A 1 176 ? -6.615 14.766 12.094 1.00 30.84 176 GLU A O 1
ATOM 1377 N N . SER A 1 177 ? -4.944 13.310 11.817 1.00 31.67 177 SER A N 1
ATOM 1378 C CA . SER A 1 177 ? -4.737 13.037 13.245 1.00 31.67 177 SER A CA 1
ATOM 1379 C C . SER A 1 177 ? -3.585 13.899 13.764 1.00 31.67 177 SER A C 1
ATOM 1381 O O . SER A 1 177 ? -2.561 13.965 13.084 1.00 31.67 177 SER A O 1
ATOM 1383 N N . ASP A 1 178 ? -3.769 14.524 14.934 1.00 34.72 178 ASP A N 1
ATOM 1384 C CA . ASP A 1 178 ? -2.696 15.179 15.709 1.00 34.72 178 ASP A CA 1
ATOM 1385 C C . ASP A 1 178 ? -1.438 14.290 15.828 1.00 34.72 178 ASP A C 1
ATOM 1387 O O . ASP A 1 178 ? -1.595 13.052 15.990 1.00 34.72 178 ASP A O 1
#

Radius of gyration: 18.56 Å; chains: 1; bounding box: 49×35×43 Å

Secondary structure (DSSP, 8-state):
-EEEEEEETTEEEEEEE-SSHHHHHHHHH-SEEEEEEE-SSEEEEE-S-----SS-EEEE-TTEEEEETTTTEEEEE-S--TT--TT-EEEEEEEEEEEEESS-GGGGTT-SEEEEEEEE--SS-S-EEEE-SS--HHHHHHHHHHHHTT--EEEEPPPS-HHHHHHHHHHHHH----

pLDDT: mean 82.12, std 21.03, range [30.84, 98.69]